Protein AF-A0A496TLJ9-F1 (afdb_monomer_lite)

Secondary structure (DSSP, 8-state):
----EEEESS--TTGGG-SEEEES-HHHHHHHHHHHH-

Structure (mmCIF, N/CA/C/O backbone):
data_AF-A0A496TLJ9-F1
#
_entry.id   AF-A0A496TLJ9-F1
#
loop_
_atom_site.group_PDB
_atom_site.id
_atom_site.type_symbol
_atom_site.label_atom_id
_atom_site.label_alt_id
_atom_site.label_comp_id
_atom_site.label_asym_id
_atom_site.label_entity_id
_atom_site.label_seq_id
_atom_site.pdbx_PDB_ins_code
_atom_site.Cartn_x
_atom_site.Cartn_y
_atom_site.Cartn_z
_atom_site.occupancy
_atom_site.B_iso_or_equiv
_atom_site.auth_seq_id
_atom_site.auth_comp_id
_atom_site.auth_asym_id
_atom_site.auth_atom_id
_atom_site.pdbx_PDB_model_num
ATOM 1 N N . GLY A 1 1 ? -14.225 -11.517 -9.107 1.00 86.69 1 GLY A N 1
ATOM 2 C CA . GLY A 1 1 ? -12.784 -11.269 -8.904 1.00 86.69 1 GLY A CA 1
ATOM 3 C C . GLY A 1 1 ? -12.613 -10.259 -7.790 1.00 86.69 1 GLY A C 1
ATOM 4 O O . GLY A 1 1 ? -13.572 -9.548 -7.512 1.00 86.69 1 GLY A O 1
ATOM 5 N N . ALA A 1 2 ? -11.450 -10.226 -7.141 1.00 95.62 2 ALA A N 1
ATOM 6 C CA . ALA A 1 2 ? -11.099 -9.153 -6.208 1.00 95.62 2 ALA A CA 1
ATOM 7 C C . ALA A 1 2 ? -10.555 -7.943 -6.984 1.00 95.62 2 ALA A C 1
ATOM 9 O O . ALA A 1 2 ? -9.997 -8.136 -8.060 1.00 95.62 2 ALA A O 1
ATOM 10 N N . PHE A 1 3 ? -10.711 -6.739 -6.432 1.00 95.94 3 PHE A N 1
ATOM 11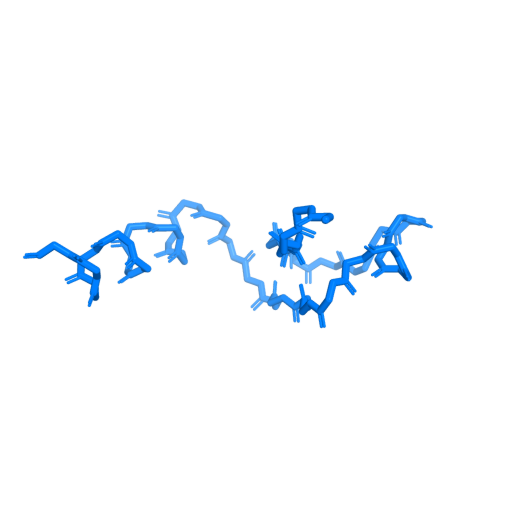 C CA . PHE A 1 3 ? -10.034 -5.535 -6.917 1.00 95.94 3 PHE A CA 1
ATOM 12 C C . PHE A 1 3 ? -8.700 -5.396 -6.175 1.00 95.94 3 PHE A C 1
ATOM 14 O O . PHE A 1 3 ? -8.683 -5.313 -4.944 1.00 95.94 3 PHE A O 1
ATOM 21 N N . VAL A 1 4 ? -7.588 -5.436 -6.901 1.00 96.94 4 VAL A N 1
ATOM 22 C CA . VAL A 1 4 ? -6.226 -5.513 -6.368 1.00 96.94 4 VAL A CA 1
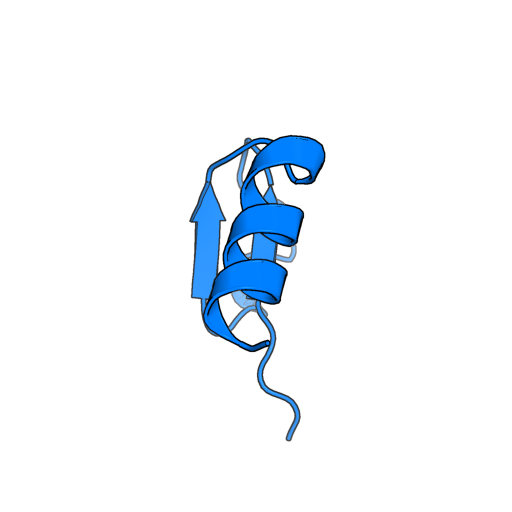ATOM 23 C C . VAL A 1 4 ? -5.534 -4.162 -6.515 1.00 96.94 4 VAL A C 1
ATOM 25 O O . VAL A 1 4 ? -5.410 -3.628 -7.614 1.00 96.94 4 VAL A O 1
ATOM 28 N N . VAL A 1 5 ? -5.025 -3.629 -5.403 1.00 96.88 5 VAL A N 1
ATOM 29 C CA . VAL A 1 5 ? -4.258 -2.375 -5.378 1.00 96.88 5 VAL A CA 1
ATOM 30 C C . VAL A 1 5 ? -2.836 -2.651 -4.895 1.00 96.88 5 VAL A C 1
ATOM 32 O O . VAL A 1 5 ? -2.644 -3.174 -3.798 1.00 96.88 5 VAL A O 1
ATOM 35 N N . GLU A 1 6 ? -1.835 -2.276 -5.692 1.00 98.12 6 GLU A N 1
ATOM 36 C CA . GLU A 1 6 ? -0.428 -2.262 -5.277 1.00 98.12 6 GLU A CA 1
ATOM 37 C C . GLU A 1 6 ? -0.093 -0.905 -4.640 1.00 98.12 6 GLU A C 1
ATOM 39 O O . GLU A 1 6 ? -0.384 0.142 -5.213 1.00 98.12 6 GLU A O 1
ATOM 44 N N . ILE A 1 7 ? 0.558 -0.909 -3.472 1.00 97.94 7 ILE A N 1
ATOM 45 C CA . ILE A 1 7 ? 1.134 0.297 -2.860 1.00 97.94 7 ILE A CA 1
ATOM 46 C C . ILE A 1 7 ? 2.606 0.023 -2.589 1.00 97.94 7 ILE A C 1
ATOM 48 O O . ILE A 1 7 ? 2.941 -0.728 -1.671 1.00 97.94 7 ILE A O 1
ATOM 52 N N . ASN A 1 8 ? 3.486 0.629 -3.379 1.00 97.88 8 ASN A N 1
ATOM 53 C CA . ASN A 1 8 ? 4.925 0.459 -3.216 1.00 97.88 8 ASN A CA 1
ATOM 54 C C . ASN A 1 8 ? 5.696 1.676 -3.732 1.00 97.88 8 ASN A C 1
ATOM 56 O O . ASN A 1 8 ? 5.190 2.419 -4.566 1.00 97.88 8 ASN A O 1
ATOM 60 N N . LEU A 1 9 ? 6.930 1.882 -3.267 1.00 97.69 9 LEU A N 1
ATOM 61 C CA . LEU A 1 9 ? 7.772 2.985 -3.752 1.00 97.69 9 LEU A CA 1
ATOM 62 C C . LEU A 1 9 ? 8.115 2.819 -5.236 1.00 97.69 9 LEU A C 1
ATOM 64 O O . LEU A 1 9 ? 7.922 3.744 -6.016 1.00 97.69 9 LEU A O 1
ATOM 68 N N . GLU A 1 10 ? 8.525 1.611 -5.613 1.00 97.88 10 GLU A N 1
ATOM 69 C CA . GLU A 1 10 ? 8.920 1.245 -6.972 1.00 97.88 10 GLU A CA 1
ATOM 70 C C . GLU A 1 10 ? 8.039 0.103 -7.509 1.00 97.88 10 GLU A C 1
ATOM 72 O O . GLU A 1 10 ? 7.462 -0.652 -6.713 1.00 97.88 10 GLU A O 1
ATOM 77 N N . PRO A 1 11 ? 7.921 -0.058 -8.840 1.00 97.06 11 PRO A N 1
ATOM 78 C CA . PRO A 1 11 ? 7.257 -1.211 -9.437 1.00 97.06 11 PRO A CA 1
ATOM 79 C C . PRO A 1 11 ? 7.881 -2.530 -8.984 1.00 97.06 11 PRO A C 1
ATOM 81 O O . PRO A 1 11 ? 9.100 -2.667 -8.891 1.00 97.06 11 PRO A O 1
ATOM 84 N N . THR A 1 12 ? 7.036 -3.528 -8.751 1.00 97.12 12 THR A N 1
ATOM 85 C CA . THR A 1 12 ? 7.460 -4.914 -8.535 1.00 97.12 12 THR A CA 1
ATOM 86 C C . THR A 1 12 ? 7.193 -5.767 -9.781 1.00 97.12 12 THR A C 1
ATOM 88 O O . THR A 1 12 ? 6.399 -5.363 -10.640 1.00 97.12 12 THR A O 1
ATOM 91 N N . PRO A 1 13 ? 7.760 -6.985 -9.880 1.00 98.12 13 PRO A N 1
ATOM 92 C CA . PRO A 1 13 ? 7.408 -7.932 -10.940 1.00 98.12 13 PRO A CA 1
ATOM 93 C C . PRO A 1 13 ? 5.913 -8.273 -11.012 1.00 98.12 13 PRO A C 1
ATOM 95 O O . PRO A 1 13 ? 5.463 -8.767 -12.041 1.00 98.12 13 PRO A O 1
ATOM 98 N N . ILE A 1 14 ? 5.148 -8.008 -9.942 1.00 96.94 14 ILE A N 1
ATOM 99 C CA . ILE A 1 14 ? 3.707 -8.263 -9.896 1.00 96.94 14 ILE A CA 1
ATOM 100 C C . ILE A 1 14 ? 2.841 -7.019 -10.150 1.00 96.94 14 ILE A C 1
ATOM 102 O O . ILE A 1 14 ? 1.618 -7.122 -10.103 1.00 96.94 14 ILE A O 1
ATOM 106 N N . THR A 1 15 ? 3.439 -5.864 -10.469 1.00 97.81 15 THR A N 1
ATOM 107 C CA . THR A 1 15 ? 2.707 -4.608 -10.749 1.00 97.81 15 THR A CA 1
ATOM 108 C C . THR A 1 15 ? 1.612 -4.809 -11.797 1.00 97.81 15 THR A C 1
ATOM 110 O O . THR A 1 15 ? 0.529 -4.246 -11.681 1.00 97.81 15 THR A O 1
ATOM 113 N N . SER A 1 16 ? 1.881 -5.629 -12.815 1.00 97.69 16 SER A N 1
ATOM 114 C CA . SER A 1 16 ? 0.950 -5.909 -13.913 1.00 97.69 16 SER A CA 1
ATOM 115 C C . SER A 1 16 ? -0.287 -6.713 -13.503 1.00 97.69 16 SER A C 1
ATOM 117 O O . SER A 1 16 ? -1.223 -6.796 -14.292 1.00 97.69 16 SER A O 1
ATOM 119 N N . PHE A 1 17 ? -0.306 -7.306 -12.304 1.00 97.19 17 PHE A N 1
ATOM 120 C CA . PHE A 1 17 ? -1.475 -8.008 -11.767 1.00 97.19 17 PHE A CA 1
ATOM 121 C C . PHE A 1 17 ? -2.398 -7.098 -10.946 1.00 97.19 17 PHE A C 1
ATOM 123 O O . PHE A 1 17 ? -3.479 -7.541 -10.565 1.00 97.19 17 PHE A O 1
ATOM 130 N N . ALA A 1 18 ? -1.985 -5.866 -10.633 1.00 97.88 18 ALA A N 1
ATOM 131 C CA . ALA A 1 18 ? -2.813 -4.922 -9.891 1.00 97.88 18 ALA A CA 1
ATOM 132 C C . ALA A 1 18 ? -3.724 -4.127 -10.836 1.00 97.88 18 ALA A C 1
ATOM 134 O O . ALA A 1 18 ? -3.293 -3.690 -11.902 1.00 97.88 18 ALA A O 1
ATOM 135 N N . ASP A 1 19 ? -4.963 -3.878 -10.410 1.00 98.25 19 ASP A N 1
ATOM 136 C CA . ASP A 1 19 ? -5.895 -3.002 -11.125 1.00 98.25 19 ASP A CA 1
ATOM 137 C C . ASP A 1 19 ? -5.442 -1.535 -11.041 1.00 98.25 19 ASP A C 1
ATOM 139 O O . ASP A 1 19 ? -5.610 -0.757 -11.979 1.00 98.25 19 ASP A O 1
ATOM 143 N N . ILE A 1 20 ? -4.837 -1.156 -9.908 1.00 97.38 20 ILE A N 1
ATOM 144 C CA . ILE A 1 20 ? -4.219 0.154 -9.676 1.00 97.38 20 ILE A CA 1
ATOM 145 C C . ILE A 1 20 ? -2.890 -0.040 -8.941 1.00 97.38 20 ILE A C 1
ATOM 147 O O . ILE A 1 20 ? -2.810 -0.803 -7.979 1.00 97.38 20 ILE A O 1
ATOM 151 N N . SER A 1 21 ? -1.857 0.707 -9.339 1.00 97.81 21 SER A N 1
ATOM 152 C CA . SER A 1 21 ? -0.592 0.803 -8.602 1.00 97.81 21 SER A CA 1
ATOM 153 C C . SER A 1 21 ? -0.342 2.241 -8.138 1.00 97.81 21 SER A C 1
ATOM 155 O O . SER A 1 21 ? -0.296 3.172 -8.943 1.00 97.81 21 SER A O 1
ATOM 157 N N . ILE A 1 22 ? -0.196 2.421 -6.825 1.00 97.75 22 ILE A N 1
ATOM 158 C CA . ILE A 1 22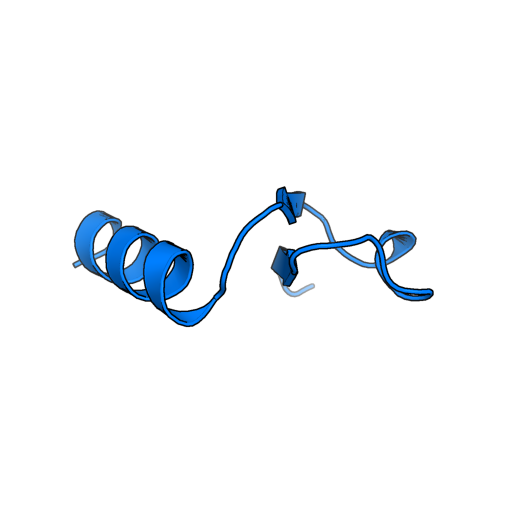 ? 0.046 3.7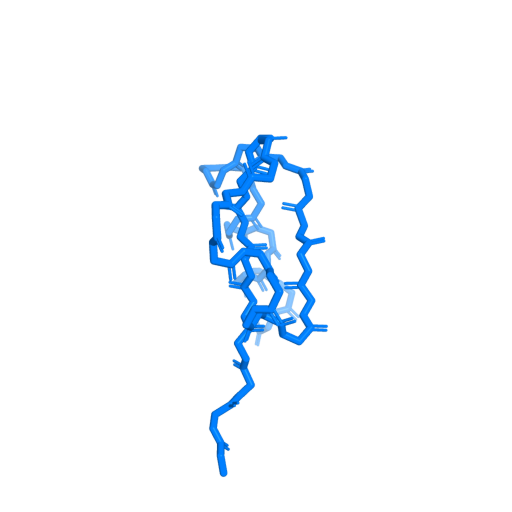01 -6.156 1.00 97.75 22 ILE A CA 1
ATOM 159 C C . ILE A 1 22 ? 1.511 3.759 -5.721 1.00 97.75 22 ILE A C 1
ATOM 161 O O . ILE A 1 22 ? 1.982 2.917 -4.951 1.00 97.75 22 ILE A O 1
ATOM 165 N N . ARG A 1 23 ? 2.228 4.796 -6.171 1.00 97.75 23 ARG A N 1
ATOM 166 C CA . ARG A 1 23 ? 3.629 5.022 -5.798 1.00 97.75 23 ARG A CA 1
ATOM 167 C C . ARG A 1 23 ? 3.731 5.786 -4.482 1.00 97.75 23 ARG A C 1
ATOM 169 O O . ARG A 1 23 ? 3.301 6.933 -4.395 1.00 97.75 23 ARG A O 1
ATOM 176 N N . GLY A 1 24 ? 4.292 5.156 -3.448 1.00 97.06 24 GLY A N 1
ATOM 177 C CA . GLY A 1 24 ? 4.459 5.790 -2.139 1.00 97.06 24 GLY A CA 1
ATOM 178 C C . GLY A 1 24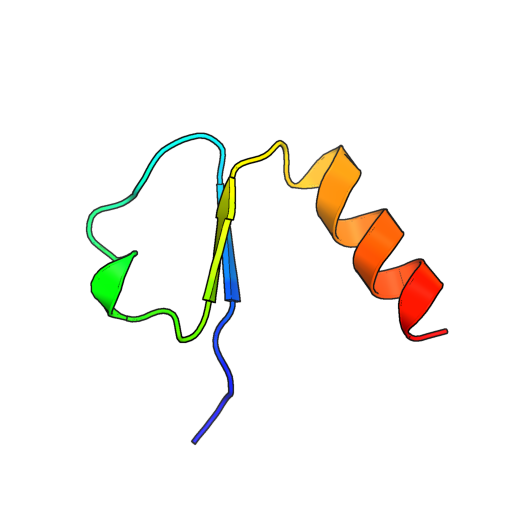 ? 4.755 4.828 -0.988 1.00 97.06 24 GLY A C 1
ATOM 179 O O . GLY A 1 24 ? 4.702 3.608 -1.129 1.00 97.06 24 GLY A O 1
ATOM 180 N N . LYS A 1 25 ? 5.071 5.390 0.188 1.00 97.75 25 LYS A N 1
ATOM 181 C CA . LYS A 1 25 ? 5.270 4.612 1.421 1.00 97.75 25 LYS A CA 1
ATOM 182 C C . LYS A 1 25 ? 3.921 4.105 1.927 1.00 97.75 25 LYS A C 1
ATOM 184 O O . LYS A 1 25 ? 3.057 4.910 2.275 1.00 97.75 25 LYS A O 1
ATOM 189 N N . SER A 1 26 ? 3.767 2.791 2.055 1.00 96.88 26 SER A N 1
ATOM 190 C CA . SER A 1 26 ? 2.529 2.167 2.545 1.00 96.88 26 SER A CA 1
ATOM 191 C C . SER A 1 26 ? 2.104 2.685 3.923 1.00 96.88 26 SER A C 1
ATOM 193 O O . SER A 1 26 ? 0.926 2.961 4.125 1.00 96.88 26 SER A O 1
ATOM 195 N N . GLY A 1 27 ? 3.058 2.942 4.827 1.00 97.69 27 GLY A N 1
ATOM 196 C CA . GLY A 1 27 ? 2.797 3.523 6.152 1.00 97.69 27 GLY A CA 1
ATOM 197 C C . GLY A 1 27 ? 2.209 4.943 6.145 1.00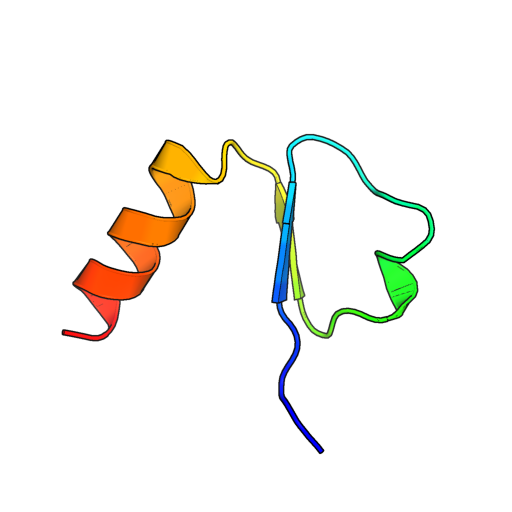 97.69 27 GLY A C 1
ATOM 198 O O . GLY A 1 27 ? 1.746 5.404 7.181 1.00 97.69 27 GLY A O 1
ATOM 199 N N . ILE A 1 28 ? 2.210 5.631 4.999 1.00 98.19 28 ILE A N 1
ATOM 200 C CA . ILE A 1 28 ? 1.566 6.940 4.813 1.00 98.19 28 ILE A CA 1
ATOM 201 C C . ILE A 1 28 ? 0.278 6.799 3.998 1.00 98.19 28 ILE A C 1
ATOM 203 O O . ILE A 1 28 ? -0.748 7.364 4.366 1.00 98.19 28 ILE A O 1
ATOM 207 N N . VAL A 1 29 ? 0.325 6.028 2.909 1.00 97.81 29 VAL A N 1
ATOM 208 C CA . VAL A 1 29 ? -0.788 5.891 1.959 1.00 97.81 29 VAL A CA 1
ATOM 209 C C . VAL A 1 29 ? -1.944 5.071 2.542 1.00 97.81 29 VAL A C 1
ATOM 211 O O . VAL A 1 29 ? -3.095 5.489 2.445 1.00 97.81 29 VAL A O 1
ATOM 214 N N . LEU A 1 30 ? -1.673 3.928 3.185 1.00 96.56 30 LEU A N 1
ATOM 215 C CA . LEU A 1 30 ? -2.732 3.053 3.709 1.00 96.56 30 LEU A CA 1
ATOM 216 C C . LEU A 1 30 ? -3.633 3.757 4.741 1.00 96.56 30 LEU A C 1
ATOM 218 O O . LEU A 1 30 ? -4.851 3.687 4.581 1.00 96.56 30 LEU A O 1
ATOM 222 N N . PRO A 1 31 ? -3.106 4.487 5.749 1.00 97.62 31 PRO A N 1
ATOM 223 C CA . PRO A 1 31 ? -3.953 5.231 6.681 1.00 97.62 31 PRO A CA 1
ATOM 224 C C . PRO A 1 31 ? -4.855 6.273 6.008 1.00 97.62 31 PRO A C 1
ATOM 226 O O . PRO A 1 31 ? -5.980 6.481 6.455 1.00 97.62 31 PRO A O 1
ATOM 229 N N . GLN A 1 32 ? -4.387 6.923 4.936 1.00 97.06 32 GLN A N 1
ATOM 230 C CA . GLN A 1 32 ? -5.185 7.896 4.183 1.00 97.06 32 GLN A CA 1
ATOM 231 C C . GLN A 1 32 ? -6.351 7.223 3.457 1.00 97.06 32 GLN A C 1
ATOM 233 O O . GLN A 1 32 ? -7.457 7.755 3.475 1.00 97.06 32 GLN A O 1
ATOM 238 N N . ILE A 1 33 ? -6.115 6.044 2.872 1.00 95.50 33 ILE A N 1
ATOM 239 C CA . ILE A 1 33 ? -7.165 5.240 2.236 1.00 95.50 33 ILE A CA 1
ATOM 240 C C . ILE A 1 33 ? -8.201 4.813 3.275 1.00 95.50 33 ILE A C 1
ATOM 242 O O . ILE A 1 33 ? -9.389 5.024 3.059 1.00 95.50 33 ILE A O 1
ATOM 246 N N . VAL A 1 34 ? -7.764 4.271 4.419 1.00 96.50 34 VAL A N 1
ATOM 247 C CA . VAL A 1 34 ? -8.680 3.865 5.499 1.00 96.50 34 VAL A CA 1
ATOM 248 C C . VAL A 1 34 ? -9.526 5.055 5.946 1.00 96.50 34 VAL A C 1
ATOM 250 O O . VAL A 1 34 ? -10.744 4.959 5.932 1.00 96.50 34 VAL A O 1
ATOM 253 N N . LYS A 1 35 ? -8.897 6.205 6.221 1.00 98.00 35 LYS A N 1
ATOM 254 C CA . LYS A 1 35 ? -9.591 7.443 6.608 1.00 98.00 35 LYS A CA 1
ATOM 255 C C . LYS A 1 35 ? -10.579 7.958 5.551 1.00 98.00 35 LYS A C 1
ATOM 257 O O . LYS A 1 35 ? -11.516 8.659 5.899 1.00 98.00 35 LYS A O 1
ATOM 262 N N . ALA A 1 36 ? -10.357 7.688 4.267 1.00 96.19 36 ALA A N 1
ATOM 263 C CA . ALA A 1 36 ? -11.287 8.090 3.210 1.00 96.19 36 ALA A CA 1
ATOM 264 C C . ALA A 1 36 ? -12.504 7.154 3.100 1.00 96.19 36 ALA A C 1
ATOM 266 O O . ALA A 1 36 ? -13.515 7.539 2.516 1.00 96.19 36 ALA A O 1
ATOM 267 N N . LEU A 1 37 ? -12.396 5.932 3.629 1.00 94.19 37 LEU A N 1
ATOM 268 C CA . LEU A 1 37 ? -13.433 4.898 3.586 1.00 94.19 37 LEU A CA 1
ATOM 269 C C . LEU A 1 37 ? -14.225 4.769 4.899 1.00 94.19 37 LEU A C 1
ATOM 271 O O . LEU A 1 37 ? -15.288 4.149 4.889 1.00 94.19 37 LEU A O 1
ATOM 275 N N . THR A 1 38 ? -13.710 5.317 6.004 1.00 82.88 38 THR A N 1
ATOM 276 C CA . THR A 1 38 ? -14.316 5.301 7.349 1.00 82.88 38 THR A CA 1
ATOM 277 C C . THR A 1 38 ? -14.589 6.709 7.847 1.00 82.88 38 THR A C 1
ATOM 279 O O . THR A 1 38 ? -15.707 6.950 8.343 1.00 82.88 38 THR A O 1
#

Foldseek 3Di:
DDAAEAEEQDDDPCNVVHPYYHHDDCVVPVVVVVVVVD

Radius of gyration: 10.58 Å; chains: 1; bounding box: 23×19×21 Å

Sequence (38 aa):
GAFVVEINLEPTPITSFADISIRGKSGIVLPQIVKALT

pLDDT: mean 96.58, std 2.94, range [82.88, 98.25]